Protein AF-A0A920NB60-F1 (afdb_monomer_lite)

Foldseek 3Di:
DDPVVVVVVVVVVVVVDDPVNVVPDQDPVNVVVCVVVPDDDDPLVDDPVLVVVLVVQVVPDPDDPVVCSCVSRVSVVSD

Structure (mmCIF, N/CA/C/O backbone):
data_AF-A0A920NB60-F1
#
_entry.id   AF-A0A920NB60-F1
#
loop_
_atom_site.group_PDB
_atom_site.id
_atom_site.type_symbol
_atom_site.label_atom_id
_atom_site.label_alt_id
_atom_site.label_comp_id
_atom_site.label_asym_id
_atom_site.label_entity_id
_atom_site.label_seq_id
_atom_site.pdbx_PDB_ins_code
_atom_site.Cartn_x
_atom_site.Cartn_y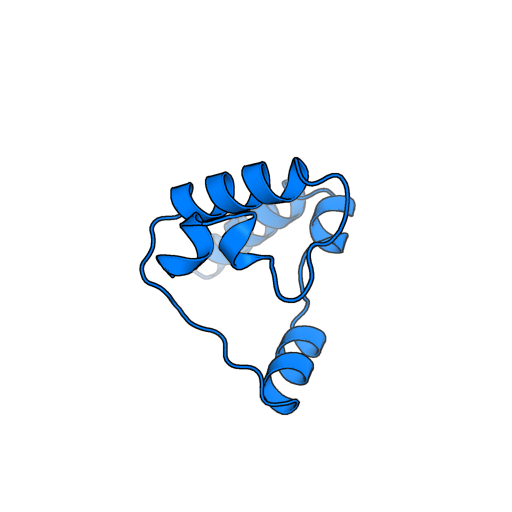
_atom_site.Cartn_z
_atom_site.occupancy
_atom_site.B_iso_or_equiv
_atom_site.auth_seq_id
_atom_site.auth_comp_id
_atom_site.auth_asym_id
_atom_site.auth_atom_id
_atom_site.pdbx_PDB_model_num
ATOM 1 N N . MET A 1 1 ? 10.337 31.002 -15.098 1.00 50.78 1 MET A N 1
ATOM 2 C CA . MET A 1 1 ? 10.805 30.120 -14.011 1.00 50.78 1 MET A CA 1
ATOM 3 C C . MET A 1 1 ? 12.085 29.510 -14.535 1.00 50.78 1 MET A C 1
ATOM 5 O O . MET A 1 1 ? 12.022 28.770 -15.507 1.00 50.78 1 MET A O 1
ATOM 9 N N . ASP A 1 2 ? 13.227 29.967 -14.027 1.00 53.91 2 ASP A N 1
ATOM 10 C CA . ASP A 1 2 ? 14.522 29.753 -14.681 1.00 53.91 2 ASP A CA 1
ATOM 11 C C . ASP A 1 2 ? 15.153 28.425 -14.252 1.00 53.91 2 ASP A C 1
ATOM 13 O O . ASP A 1 2 ? 14.917 27.944 -13.144 1.00 53.91 2 ASP A O 1
ATOM 17 N N . ILE A 1 3 ? 15.978 27.847 -15.129 1.00 57.66 3 ILE A N 1
ATOM 18 C CA . ILE A 1 3 ? 16.648 26.539 -14.972 1.00 57.66 3 ILE A CA 1
ATOM 19 C C . ILE A 1 3 ? 17.400 26.428 -13.631 1.00 57.66 3 ILE A C 1
ATOM 21 O O . ILE A 1 3 ? 17.425 25.370 -13.008 1.00 57.66 3 ILE A O 1
ATOM 25 N N . ILE A 1 4 ? 17.934 27.547 -13.138 1.00 58.62 4 ILE A N 1
ATOM 26 C CA . ILE A 1 4 ? 18.645 27.643 -11.855 1.00 58.62 4 ILE A CA 1
ATOM 27 C C . ILE A 1 4 ? 17.717 27.330 -10.667 1.00 58.62 4 ILE A C 1
ATOM 29 O O . ILE A 1 4 ? 18.138 26.706 -9.695 1.00 58.62 4 ILE A O 1
ATOM 33 N N . GLY A 1 5 ? 16.438 27.709 -10.755 1.00 53.22 5 GLY A N 1
ATOM 34 C CA . GLY A 1 5 ? 15.443 27.419 -9.722 1.00 53.22 5 GLY A CA 1
ATOM 35 C C . GLY A 1 5 ? 15.086 25.934 -9.641 1.00 53.22 5 GLY A C 1
ATOM 36 O O . GLY A 1 5 ? 14.898 25.420 -8.543 1.00 53.22 5 GLY A O 1
ATOM 37 N N . TYR A 1 6 ? 15.053 25.230 -10.778 1.00 56.69 6 TYR A N 1
ATOM 38 C CA . TYR A 1 6 ? 14.826 23.782 -10.804 1.00 56.69 6 TYR A CA 1
ATOM 39 C C . TYR A 1 6 ? 16.009 23.015 -10.214 1.00 56.69 6 TYR A C 1
ATOM 41 O O . TYR A 1 6 ? 15.802 22.149 -9.371 1.00 56.69 6 TYR A O 1
ATOM 49 N N . GLN A 1 7 ? 17.241 23.385 -10.579 1.00 55.44 7 GLN A N 1
ATOM 50 C CA . GLN A 1 7 ? 18.442 22.731 -10.054 1.00 55.44 7 GLN A CA 1
ATOM 51 C C . GLN A 1 7 ? 18.553 22.869 -8.527 1.00 55.44 7 GLN A C 1
ATOM 53 O O . GLN A 1 7 ? 18.854 21.899 -7.838 1.00 55.44 7 GLN A O 1
ATOM 58 N N . PHE A 1 8 ? 18.228 24.049 -7.990 1.00 59.59 8 PHE A N 1
ATOM 59 C CA . PHE A 1 8 ? 18.244 24.302 -6.547 1.00 59.59 8 PHE A CA 1
ATOM 60 C C . PHE A 1 8 ? 17.190 23.486 -5.784 1.00 59.59 8 PHE A C 1
ATOM 62 O O . PHE A 1 8 ? 17.438 23.024 -4.670 1.00 59.59 8 PHE A O 1
ATOM 69 N N . ILE A 1 9 ? 16.003 23.307 -6.373 1.00 60.44 9 ILE A N 1
ATOM 70 C CA . ILE A 1 9 ? 14.943 22.482 -5.787 1.00 60.44 9 ILE A CA 1
ATOM 71 C C . ILE A 1 9 ? 15.353 21.001 -5.804 1.00 60.44 9 ILE A C 1
ATOM 73 O O . ILE A 1 9 ? 15.171 20.325 -4.795 1.00 60.44 9 ILE A O 1
ATOM 77 N N . LEU A 1 10 ? 15.952 20.515 -6.895 1.00 56.59 10 LEU A N 1
ATOM 78 C CA . LEU A 1 10 ? 16.420 19.129 -7.013 1.00 56.59 10 LEU A CA 1
ATOM 79 C C . LEU A 1 10 ? 17.544 18.811 -6.016 1.00 56.59 10 LEU A C 1
ATOM 81 O O . LEU A 1 10 ? 17.439 17.827 -5.289 1.00 56.59 10 LEU A O 1
ATOM 85 N N . GLU A 1 11 ? 18.544 19.689 -5.878 1.00 62.47 11 GLU A N 1
ATOM 86 C CA . GLU A 1 11 ? 19.620 19.525 -4.883 1.00 62.47 11 GLU A CA 1
ATOM 87 C C . GLU A 1 11 ? 19.086 19.512 -3.443 1.00 62.47 11 GLU A C 1
ATOM 89 O O . GLU A 1 11 ? 19.563 18.755 -2.597 1.00 62.47 11 GLU A O 1
ATOM 94 N N . LYS A 1 12 ? 18.073 20.339 -3.150 1.00 58.72 12 LYS A N 1
ATOM 95 C CA . LYS A 1 12 ? 17.405 20.376 -1.840 1.00 58.72 12 LYS A CA 1
ATOM 96 C C . LYS A 1 12 ? 16.632 19.091 -1.549 1.00 58.72 12 LYS A C 1
ATOM 98 O O . LYS A 1 12 ? 16.630 18.660 -0.396 1.00 58.72 12 LYS A O 1
ATOM 103 N N . MET A 1 13 ? 15.990 18.498 -2.558 1.00 58.22 13 MET A N 1
ATOM 104 C CA . MET A 1 13 ? 15.292 17.219 -2.408 1.00 58.22 13 MET A CA 1
ATOM 105 C C . MET A 1 13 ? 16.284 16.068 -2.204 1.00 58.22 13 MET A C 1
ATOM 107 O O . MET A 1 13 ? 16.122 15.315 -1.243 1.00 58.22 13 MET A O 1
ATOM 111 N N . GLU A 1 14 ? 17.361 16.005 -2.998 1.00 59.19 14 GLU A N 1
ATOM 112 C CA . GLU A 1 14 ? 18.434 15.008 -2.847 1.00 59.19 14 GLU A CA 1
ATOM 113 C C . GLU A 1 14 ? 19.098 15.062 -1.465 1.00 59.19 14 GLU A C 1
ATOM 115 O O . GLU A 1 14 ? 19.343 14.023 -0.861 1.00 59.19 14 GLU A O 1
ATOM 120 N N . HIS A 1 15 ? 19.339 16.260 -0.919 1.00 54.19 15 HIS A N 1
ATOM 121 C CA . HIS A 1 15 ? 19.924 16.410 0.421 1.00 54.19 15 HIS A CA 1
ATOM 122 C C . HIS A 1 15 ? 18.968 16.060 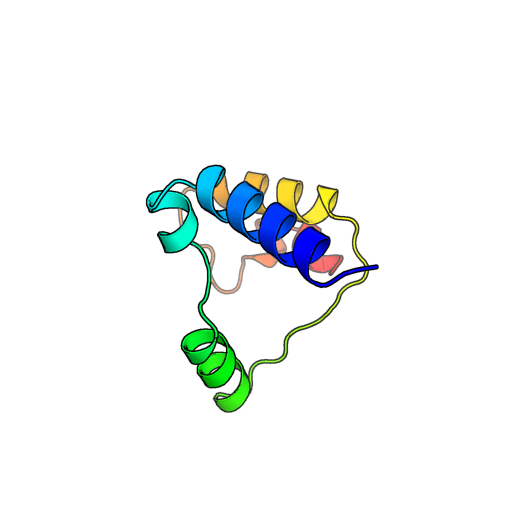1.571 1.00 54.19 15 HIS A C 1
ATOM 124 O O . HIS A 1 15 ? 19.423 15.853 2.697 1.00 54.19 15 HIS A O 1
ATOM 130 N N . SER A 1 16 ? 17.654 16.046 1.324 1.00 54.44 16 SER A N 1
ATOM 131 C CA . SER A 1 16 ? 16.640 15.768 2.352 1.00 54.44 16 SER A CA 1
ATOM 132 C C . SER A 1 16 ? 16.278 14.288 2.476 1.00 54.44 16 SER A C 1
ATOM 134 O O . SER A 1 16 ? 15.726 13.887 3.498 1.00 54.44 16 SER A O 1
ATOM 136 N N . MET A 1 17 ? 16.617 13.481 1.469 1.00 48.34 17 MET A N 1
ATOM 137 C CA . MET A 1 17 ? 16.343 12.049 1.443 1.00 48.34 17 MET A CA 1
ATOM 138 C C . MET A 1 17 ? 17.613 11.279 1.784 1.00 48.34 17 MET A C 1
ATOM 140 O O . MET A 1 17 ? 18.624 11.362 1.086 1.00 48.34 17 MET A O 1
ATOM 144 N N . THR A 1 18 ? 17.580 10.511 2.869 1.00 50.19 18 THR A N 1
ATOM 145 C CA . THR A 1 18 ? 18.691 9.618 3.198 1.00 50.19 18 THR A CA 1
ATOM 146 C C . THR A 1 18 ? 18.703 8.449 2.213 1.00 50.19 18 THR A C 1
ATOM 148 O O . THR A 1 18 ? 17.669 8.070 1.677 1.00 50.19 18 THR A O 1
ATOM 151 N N . ASN A 1 19 ? 19.861 7.830 1.973 1.00 49.03 19 ASN A N 1
ATOM 152 C CA . ASN A 1 19 ? 20.008 6.717 1.017 1.00 49.03 19 ASN A CA 1
ATOM 153 C C . ASN A 1 19 ? 19.053 5.527 1.302 1.00 49.03 19 ASN A C 1
ATOM 155 O O . ASN A 1 19 ? 18.745 4.748 0.412 1.00 49.03 19 ASN A O 1
ATOM 159 N N . LYS A 1 20 ? 18.533 5.418 2.536 1.00 48.94 20 LYS A N 1
ATOM 160 C CA . LYS A 1 20 ? 17.494 4.448 2.922 1.00 48.94 20 LYS A CA 1
ATOM 161 C C . LYS A 1 20 ? 16.100 4.776 2.386 1.00 48.94 20 LYS A C 1
ATOM 163 O O . LYS A 1 20 ? 15.316 3.863 2.166 1.00 48.94 20 LYS A O 1
ATOM 168 N N . ASP A 1 21 ? 15.782 6.049 2.175 1.00 48.12 21 ASP A N 1
ATOM 169 C CA . ASP A 1 21 ? 14.473 6.474 1.667 1.00 48.12 21 ASP A CA 1
ATOM 170 C C . ASP A 1 21 ? 14.335 6.165 0.164 1.00 48.12 21 ASP A C 1
ATOM 172 O O . ASP A 1 21 ? 13.236 5.926 -0.331 1.00 48.12 21 ASP A O 1
ATOM 176 N N . TRP A 1 22 ? 15.466 6.081 -0.548 1.00 47.62 22 TRP A N 1
ATOM 177 C CA . TRP A 1 22 ? 15.543 5.646 -1.946 1.00 47.62 22 TRP A CA 1
ATOM 178 C C . TRP A 1 22 ? 15.356 4.133 -2.117 1.00 47.62 22 TRP A C 1
ATOM 180 O O . TRP A 1 22 ? 14.895 3.704 -3.170 1.00 47.62 22 TRP A O 1
ATOM 190 N N . GLU A 1 23 ? 15.649 3.318 -1.095 1.00 50.12 23 GLU A N 1
ATOM 191 C CA . GLU A 1 23 ? 15.448 1.857 -1.152 1.00 50.12 23 GLU A CA 1
ATOM 192 C C . GLU A 1 23 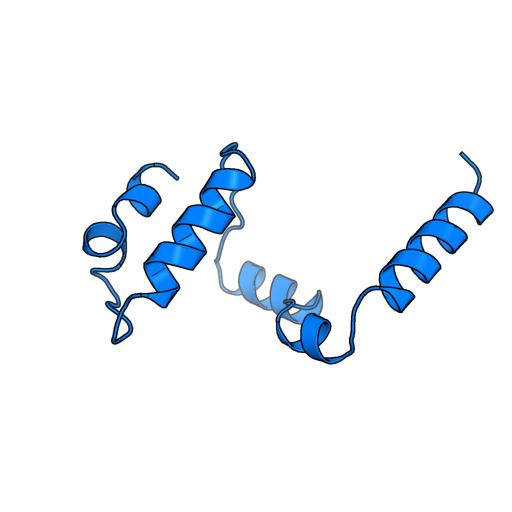? 13.961 1.455 -1.218 1.00 50.12 23 GLU A C 1
ATOM 194 O O . GLU A 1 23 ? 13.650 0.308 -1.535 1.00 50.12 23 GLU A O 1
ATOM 199 N N . ILE A 1 24 ? 13.040 2.383 -0.930 1.00 53.19 24 ILE A N 1
ATOM 200 C CA . ILE A 1 24 ? 11.586 2.146 -0.908 1.00 53.19 24 ILE A CA 1
ATOM 201 C C . ILE A 1 24 ? 10.907 2.694 -2.181 1.00 53.19 24 ILE A C 1
ATOM 203 O O . ILE A 1 24 ? 9.733 2.416 -2.431 1.00 53.19 24 ILE A O 1
ATOM 207 N N . LEU A 1 25 ? 11.627 3.450 -3.016 1.00 62.47 25 LEU A N 1
ATOM 208 C CA . LEU A 1 25 ? 11.082 4.036 -4.240 1.00 62.47 25 LEU A CA 1
ATOM 209 C C . LEU A 1 25 ? 11.284 3.103 -5.435 1.00 62.47 25 LEU A C 1
ATOM 211 O O . LEU A 1 25 ? 12.371 2.578 -5.668 1.00 62.47 25 LEU A O 1
ATOM 215 N N . ILE A 1 26 ? 10.221 2.926 -6.216 1.00 72.25 26 ILE A N 1
ATOM 216 C CA . ILE A 1 26 ? 10.289 2.206 -7.485 1.00 72.25 26 ILE A CA 1
ATOM 217 C C . ILE A 1 26 ? 10.989 3.118 -8.497 1.00 72.25 26 ILE A C 1
ATOM 219 O O . ILE A 1 26 ? 10.498 4.210 -8.782 1.00 72.25 26 ILE A O 1
ATOM 223 N N . ILE A 1 27 ? 12.132 2.683 -9.029 1.00 81.50 27 ILE A N 1
ATOM 224 C CA . ILE A 1 27 ? 12.874 3.438 -10.053 1.00 81.50 27 ILE A CA 1
ATOM 225 C C . ILE A 1 27 ? 12.224 3.295 -11.439 1.00 81.50 27 ILE A C 1
ATOM 227 O O . ILE A 1 27 ? 11.468 2.352 -11.680 1.00 81.50 27 ILE A O 1
ATOM 231 N N . ASP A 1 28 ? 12.556 4.192 -12.371 1.00 79.56 28 ASP A N 1
ATOM 232 C CA . ASP A 1 28 ? 11.943 4.272 -13.709 1.00 79.56 28 ASP A CA 1
ATOM 233 C C . ASP A 1 28 ? 11.909 2.928 -14.454 1.00 79.56 28 ASP A C 1
ATOM 235 O O . ASP A 1 28 ? 10.868 2.537 -14.984 1.00 79.56 28 ASP A O 1
ATOM 239 N N . ASP A 1 29 ? 13.011 2.174 -14.434 1.00 82.81 29 ASP A N 1
ATOM 240 C CA . ASP A 1 29 ? 13.093 0.864 -15.092 1.00 82.81 29 ASP A CA 1
ATOM 241 C C . ASP A 1 29 ? 12.129 -0.162 -14.472 1.00 82.81 29 ASP A C 1
ATOM 243 O O . ASP A 1 29 ? 11.512 -0.969 -15.172 1.00 82.81 29 ASP A O 1
ATOM 247 N N . GLN A 1 30 ? 11.955 -0.119 -13.150 1.00 81.25 30 GLN A N 1
ATOM 248 C CA . GLN A 1 30 ? 11.022 -0.993 -12.440 1.00 81.25 30 GLN A CA 1
ATOM 249 C C . GLN A 1 30 ? 9.568 -0.585 -12.711 1.00 81.25 30 GLN A C 1
ATOM 251 O O . GLN A 1 30 ? 8.719 -1.458 -12.906 1.00 81.25 30 GLN A O 1
ATOM 256 N N . MET A 1 31 ? 9.285 0.721 -12.796 1.00 82.06 31 MET A N 1
ATOM 257 C CA . MET A 1 31 ? 7.974 1.238 -13.201 1.00 82.06 31 MET A CA 1
ATOM 258 C C . MET A 1 31 ? 7.627 0.834 -14.637 1.00 82.06 31 MET A C 1
ATOM 260 O O . MET A 1 31 ? 6.515 0.369 -14.897 1.00 82.06 31 MET A O 1
ATOM 264 N N . ALA A 1 32 ? 8.577 0.943 -15.567 1.00 80.94 32 ALA A N 1
ATOM 265 C CA . ALA A 1 32 ? 8.390 0.522 -16.952 1.00 80.94 32 ALA A CA 1
ATOM 266 C C . ALA A 1 32 ? 8.090 -0.981 -17.045 1.00 80.94 32 ALA A C 1
ATOM 268 O O . ALA A 1 32 ? 7.144 -1.384 -17.726 1.00 80.94 32 ALA A O 1
ATOM 269 N N . GLN A 1 33 ? 8.835 -1.811 -16.308 1.00 82.56 33 GLN A N 1
ATOM 270 C CA . GLN A 1 33 ? 8.597 -3.254 -16.271 1.00 82.56 33 GLN A CA 1
ATOM 271 C C . GLN A 1 33 ? 7.226 -3.603 -15.673 1.00 82.56 33 GLN A C 1
ATOM 273 O O . GLN A 1 33 ? 6.560 -4.521 -16.158 1.00 82.56 33 GLN A O 1
ATOM 278 N N . PHE A 1 34 ? 6.785 -2.869 -14.648 1.00 82.56 34 PHE A N 1
ATOM 279 C CA . PHE A 1 34 ? 5.458 -3.021 -14.054 1.00 82.56 34 PHE A CA 1
ATOM 280 C C . PHE A 1 34 ? 4.356 -2.749 -15.090 1.00 82.56 34 PHE A C 1
ATOM 282 O O . PHE A 1 34 ? 3.474 -3.581 -15.283 1.00 82.56 34 PHE A O 1
ATOM 289 N N . ILE A 1 35 ? 4.457 -1.654 -15.847 1.00 80.81 35 ILE A N 1
ATOM 290 C CA . ILE A 1 35 ? 3.475 -1.314 -16.890 1.00 80.81 35 ILE A CA 1
ATOM 291 C C . ILE A 1 35 ? 3.481 -2.343 -18.032 1.00 80.81 35 ILE A C 1
ATOM 293 O O . ILE A 1 35 ? 2.423 -2.824 -18.440 1.00 80.81 35 ILE A O 1
ATOM 297 N N . ILE A 1 36 ? 4.663 -2.723 -18.536 1.00 87.94 36 ILE A N 1
ATOM 298 C CA . ILE A 1 36 ? 4.809 -3.690 -19.644 1.00 87.94 36 ILE A CA 1
ATOM 299 C C . ILE A 1 36 ? 4.199 -5.052 -19.288 1.00 87.94 36 ILE A C 1
ATOM 301 O O . ILE A 1 36 ? 3.615 -5.711 -20.148 1.00 87.94 36 ILE A O 1
ATOM 305 N N . ASN A 1 37 ? 4.281 -5.455 -18.018 1.00 88.00 37 ASN A N 1
ATOM 306 C CA . ASN A 1 37 ? 3.694 -6.702 -17.525 1.00 88.00 37 ASN A CA 1
ATOM 307 C C . ASN A 1 37 ? 2.160 -6.646 -17.362 1.00 88.00 37 ASN A C 1
ATOM 309 O O . ASN A 1 37 ? 1.569 -7.605 -16.865 1.00 88.00 37 ASN A O 1
ATOM 313 N N . GLY A 1 38 ? 1.510 -5.563 -17.800 1.00 77.12 38 GLY A N 1
ATOM 314 C CA . GLY A 1 38 ? 0.053 -5.441 -17.864 1.00 77.12 38 GLY A CA 1
ATOM 315 C C . GLY A 1 38 ? -0.589 -4.792 -16.640 1.00 77.12 38 GLY A C 1
ATOM 316 O O . GLY A 1 38 ? -1.811 -4.844 -16.508 1.00 77.12 38 GLY A O 1
ATOM 317 N N . TYR A 1 39 ? 0.200 -4.181 -15.754 1.00 80.00 39 TYR A N 1
ATOM 318 C CA . TYR A 1 39 ? -0.327 -3.441 -14.611 1.00 80.00 39 TYR A CA 1
ATOM 319 C C . TYR A 1 39 ? -0.588 -1.974 -14.978 1.00 80.00 39 TYR A C 1
ATOM 321 O O . TYR A 1 39 ? 0.167 -1.352 -15.723 1.00 80.00 39 TYR A O 1
ATOM 329 N N . MET A 1 40 ? -1.669 -1.407 -14.443 1.00 76.94 40 MET A N 1
ATOM 330 C CA . MET A 1 40 ? -2.078 -0.022 -14.683 1.00 76.94 40 MET A CA 1
ATOM 331 C C . MET A 1 40 ? -1.852 0.815 -13.424 1.00 76.94 40 MET A C 1
ATOM 333 O O . MET A 1 40 ? -2.203 0.389 -12.326 1.00 76.94 40 MET A O 1
ATOM 337 N N . ILE A 1 41 ? -1.298 2.015 -13.589 1.00 75.75 41 ILE A N 1
ATOM 338 C CA . ILE A 1 41 ? -1.251 3.020 -12.525 1.00 75.75 41 ILE A CA 1
ATOM 339 C C . ILE A 1 41 ? -2.552 3.809 -12.596 1.00 75.75 41 ILE A C 1
ATOM 341 O O . ILE A 1 41 ? -2.884 4.359 -13.647 1.00 75.75 41 ILE A O 1
ATOM 345 N N . LEU A 1 42 ? -3.279 3.856 -11.486 1.00 73.00 42 LEU A N 1
ATOM 346 C CA . LEU A 1 42 ? -4.518 4.612 -11.372 1.00 73.00 42 LEU A CA 1
ATOM 347 C C . LEU A 1 42 ? -4.279 5.840 -10.503 1.00 73.00 42 LEU A C 1
ATOM 349 O O . LEU A 1 42 ? -3.821 5.728 -9.368 1.00 73.00 42 LEU A O 1
ATOM 353 N N . GLU A 1 43 ? -4.617 7.008 -11.038 1.00 73.56 43 GLU A N 1
ATOM 354 C CA . GLU A 1 43 ? -4.786 8.207 -10.231 1.00 73.56 43 GLU A CA 1
ATOM 355 C C . GLU A 1 43 ? -6.216 8.207 -9.694 1.00 73.56 43 GLU A C 1
ATOM 357 O O . GLU A 1 43 ? -7.188 8.389 -10.423 1.00 73.56 43 GLU A O 1
ATOM 362 N N . THR A 1 44 ? -6.342 7.919 -8.408 1.00 72.62 44 THR A N 1
ATOM 363 C CA . THR A 1 44 ? -7.614 7.554 -7.776 1.00 72.62 44 THR A CA 1
ATOM 364 C C . THR A 1 44 ? -8.375 8.768 -7.243 1.00 72.62 44 THR A C 1
ATOM 366 O O . THR A 1 44 ? -9.501 8.644 -6.772 1.00 72.62 44 THR A O 1
ATOM 369 N N . GLY A 1 45 ? -7.778 9.966 -7.304 1.00 72.94 45 GLY A N 1
ATOM 370 C CA . GLY A 1 45 ? -8.384 11.218 -6.839 1.00 72.94 45 GLY A CA 1
ATOM 371 C C . GLY A 1 45 ? -8.591 11.306 -5.321 1.00 72.94 45 GLY A C 1
ATOM 372 O O . GLY A 1 45 ? -9.047 12.339 -4.828 1.00 72.94 45 GLY A O 1
ATOM 373 N N . VAL A 1 46 ? -8.247 10.257 -4.568 1.00 75.19 46 VAL A N 1
ATOM 374 C CA . VAL A 1 46 ? -8.262 10.268 -3.104 1.00 75.19 46 VAL A CA 1
ATOM 375 C C . VAL A 1 46 ? -7.128 11.135 -2.567 1.00 75.19 46 VAL A C 1
ATOM 377 O O . VAL A 1 46 ? -6.003 11.128 -3.066 1.00 75.19 46 VAL A O 1
ATOM 380 N N . GLY A 1 47 ? -7.446 11.921 -1.538 1.00 76.00 47 GLY A N 1
ATOM 381 C CA . GLY A 1 47 ? -6.495 12.845 -0.933 1.00 76.00 47 GLY A CA 1
ATOM 382 C C . GLY A 1 47 ? -5.296 12.126 -0.294 1.00 76.00 47 GLY A C 1
ATOM 383 O O . GLY A 1 47 ? -5.419 10.977 0.133 1.00 76.00 47 GLY A O 1
ATOM 384 N N . PRO A 1 48 ? -4.148 12.810 -0.142 1.00 72.12 48 PRO A N 1
ATOM 385 C CA . PRO A 1 48 ? -2.903 12.205 0.348 1.00 72.12 48 PRO A CA 1
ATOM 386 C C . PRO A 1 48 ? -3.039 11.552 1.735 1.00 72.12 48 PRO A C 1
ATOM 388 O O . PRO A 1 48 ? -2.377 10.561 2.030 1.00 72.12 48 PRO A O 1
ATOM 391 N N . THR A 1 49 ? -3.957 12.050 2.566 1.00 77.69 49 THR A N 1
ATOM 392 C CA . THR A 1 49 ? -4.238 11.527 3.912 1.00 77.69 49 THR A CA 1
ATOM 393 C C . THR A 1 49 ? -4.803 10.099 3.905 1.00 77.69 49 THR A C 1
ATOM 395 O O . THR A 1 49 ? -4.625 9.355 4.873 1.00 77.69 49 THR A O 1
ATOM 398 N N . ILE A 1 50 ? -5.469 9.683 2.819 1.00 79.50 50 ILE A N 1
ATOM 399 C CA . ILE A 1 50 ? -5.996 8.317 2.682 1.00 79.50 50 ILE A CA 1
ATOM 400 C C . ILE A 1 50 ? -4.848 7.315 2.546 1.00 79.50 50 ILE A C 1
ATOM 402 O O . ILE A 1 50 ? -4.864 6.294 3.232 1.00 79.50 50 ILE A O 1
ATOM 406 N N . ASN A 1 51 ? -3.807 7.638 1.773 1.00 78.19 51 ASN A N 1
ATOM 407 C CA . ASN A 1 51 ? -2.637 6.769 1.613 1.00 78.19 51 ASN A CA 1
ATOM 408 C C . ASN A 1 51 ? -1.928 6.520 2.949 1.00 78.19 51 ASN A C 1
ATOM 410 O O . ASN A 1 51 ? -1.642 5.375 3.295 1.00 78.19 51 ASN A O 1
ATOM 414 N N . GLU A 1 52 ? -1.704 7.576 3.737 1.00 82.56 52 GLU A N 1
ATOM 415 C CA . GLU A 1 52 ? -1.095 7.466 5.070 1.00 82.56 52 GLU A CA 1
ATOM 416 C C . GLU A 1 52 ? -1.921 6.568 6.002 1.00 82.56 52 GLU A C 1
ATOM 418 O O . GLU A 1 52 ? -1.378 5.744 6.743 1.00 82.56 52 GLU A O 1
ATOM 423 N N . THR A 1 53 ? -3.247 6.697 5.934 1.00 85.69 53 THR A N 1
ATOM 424 C CA . THR A 1 53 ? -4.175 5.897 6.740 1.00 85.69 53 THR A CA 1
ATOM 425 C C . THR A 1 53 ? -4.141 4.426 6.328 1.00 85.69 53 THR A C 1
ATOM 427 O O . THR A 1 53 ? -4.021 3.557 7.191 1.00 85.69 53 THR A O 1
ATOM 430 N N . ILE A 1 54 ? -4.169 4.133 5.025 1.00 84.31 54 ILE A N 1
ATOM 431 C CA . ILE A 1 54 ? -4.087 2.764 4.491 1.00 84.31 54 ILE A CA 1
ATOM 432 C C . ILE A 1 54 ? -2.779 2.096 4.901 1.00 84.31 54 ILE A C 1
ATOM 434 O O . ILE A 1 54 ? -2.800 0.976 5.409 1.00 84.31 54 ILE A O 1
ATOM 438 N N . ILE A 1 55 ? -1.647 2.787 4.740 1.00 84.12 55 ILE A N 1
ATOM 439 C CA . ILE A 1 55 ? -0.329 2.269 5.131 1.00 84.12 55 ILE A CA 1
ATOM 440 C C . ILE A 1 55 ? -0.303 1.958 6.631 1.00 84.12 55 ILE A C 1
ATOM 442 O O . ILE A 1 55 ? 0.195 0.909 7.044 1.00 84.12 55 ILE A O 1
ATOM 446 N N . LYS A 1 56 ? -0.877 2.836 7.463 1.00 86.00 56 LYS A N 1
ATOM 447 C CA . LYS A 1 56 ? -0.962 2.615 8.910 1.00 86.00 56 LYS A CA 1
ATOM 448 C C . LYS A 1 56 ? -1.780 1.374 9.263 1.00 86.00 56 LYS A C 1
ATOM 450 O O . LYS A 1 56 ? -1.391 0.665 10.185 1.00 86.00 56 LYS A O 1
ATOM 455 N N . GLU A 1 57 ? -2.887 1.113 8.572 1.00 86.81 57 GLU A N 1
ATOM 456 C CA . GLU A 1 57 ? -3.683 -0.101 8.795 1.00 86.81 57 GLU A CA 1
ATOM 457 C C . GLU A 1 57 ? -2.966 -1.359 8.287 1.00 86.81 57 GLU A C 1
ATOM 459 O O . GLU A 1 57 ? -2.917 -2.354 9.006 1.00 86.81 57 GLU A O 1
ATOM 464 N N . LEU A 1 58 ? -2.324 -1.302 7.114 1.00 85.25 58 LEU A N 1
ATOM 465 C CA . LEU A 1 58 ? -1.527 -2.414 6.581 1.00 85.25 58 LEU A CA 1
ATOM 466 C C . LEU A 1 58 ? -0.383 -2.810 7.527 1.00 85.25 58 LEU A C 1
ATOM 468 O O . LEU A 1 58 ? -0.157 -3.995 7.753 1.00 85.25 58 LEU A O 1
ATOM 472 N N . ASN A 1 59 ? 0.289 -1.832 8.142 1.00 87.06 59 ASN A N 1
ATOM 473 C CA . ASN A 1 59 ? 1.385 -2.072 9.087 1.00 87.06 59 ASN A CA 1
ATOM 474 C C . ASN A 1 59 ? 0.945 -2.691 10.424 1.00 87.06 59 ASN A C 1
ATOM 476 O O . ASN A 1 59 ? 1.798 -3.130 11.194 1.00 87.06 59 ASN A O 1
ATOM 480 N N . LYS A 1 60 ? -0.358 -2.713 10.732 1.00 89.06 60 LYS A N 1
ATOM 481 C CA . LYS A 1 60 ? -0.890 -3.400 11.922 1.00 89.06 60 LYS A CA 1
ATOM 482 C C . LYS A 1 60 ? -1.172 -4.879 11.675 1.00 89.06 60 LYS A C 1
ATOM 484 O O . LYS A 1 60 ? -1.484 -5.586 12.628 1.00 89.06 60 LYS A O 1
ATOM 489 N N . LEU A 1 61 ? -1.139 -5.333 10.422 1.00 86.19 61 LEU A N 1
ATOM 490 C CA . LEU A 1 61 ? -1.438 -6.719 10.097 1.00 86.19 61 LEU A CA 1
ATOM 491 C C . LEU A 1 61 ? -0.253 -7.607 10.483 1.00 86.19 61 LEU A C 1
ATOM 493 O O . LEU A 1 61 ? 0.865 -7.406 10.015 1.00 86.19 61 LEU A O 1
ATOM 497 N N . ASP A 1 6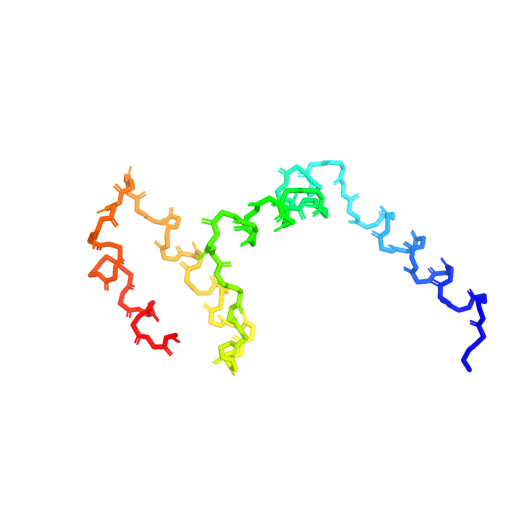2 ? -0.521 -8.635 11.288 1.00 85.12 62 ASP A N 1
ATOM 498 C CA . ASP A 1 62 ? 0.496 -9.602 11.725 1.00 85.12 62 ASP A CA 1
ATOM 499 C C . ASP A 1 62 ? 1.096 -10.405 10.552 1.00 85.12 62 ASP A C 1
ATOM 501 O O . ASP A 1 62 ? 2.186 -10.968 10.654 1.00 85.12 62 ASP A O 1
ATOM 505 N N . SER A 1 63 ? 0.375 -10.497 9.429 1.00 84.38 63 SER A N 1
ATOM 506 C CA . SER A 1 63 ? 0.814 -11.192 8.217 1.00 84.38 63 SER A CA 1
ATOM 507 C C . SER A 1 63 ? 0.109 -10.655 6.968 1.00 84.38 63 SER A C 1
ATOM 509 O O . SER A 1 63 ? -0.919 -9.989 7.062 1.00 84.38 63 SER A O 1
ATOM 511 N N . ASN A 1 64 ? 0.656 -10.955 5.784 1.00 82.50 64 ASN A N 1
ATOM 512 C CA . ASN A 1 64 ? 0.070 -10.542 4.509 1.00 82.50 64 ASN A CA 1
ATOM 513 C C . ASN A 1 64 ? -1.260 -11.294 4.248 1.00 82.50 64 ASN A C 1
ATOM 515 O O . ASN A 1 64 ? -1.220 -12.514 4.047 1.00 82.50 64 ASN A O 1
ATOM 519 N N . PRO A 1 65 ? -2.412 -10.593 4.187 1.00 82.44 65 PRO A N 1
ATOM 520 C CA . PRO A 1 65 ? -3.736 -11.204 4.036 1.00 82.44 65 PRO A CA 1
ATOM 521 C C . PRO A 1 65 ? -4.039 -11.697 2.611 1.00 82.44 65 PRO A C 1
ATOM 523 O O . PRO A 1 65 ? -5.099 -12.285 2.386 1.00 82.44 65 PRO A O 1
ATOM 526 N N . ARG A 1 66 ? -3.126 -11.485 1.649 1.00 83.56 66 ARG A N 1
ATOM 527 C CA . ARG A 1 66 ? -3.288 -11.843 0.231 1.00 83.56 66 ARG A CA 1
ATOM 528 C C . ARG A 1 66 ? -4.615 -11.304 -0.314 1.00 83.56 66 ARG A C 1
ATOM 530 O O . ARG A 1 66 ? -4.876 -10.109 -0.220 1.00 83.56 66 ARG A O 1
ATOM 537 N N . ASP A 1 67 ? -5.469 -12.183 -0.823 1.00 83.38 67 ASP A N 1
ATOM 538 C CA . ASP A 1 67 ? -6.738 -11.843 -1.465 1.00 83.38 67 ASP A CA 1
ATOM 539 C C . ASP A 1 67 ? -7.757 -11.221 -0.492 1.00 83.38 67 ASP A C 1
ATOM 541 O O . ASP A 1 67 ? -8.705 -10.574 -0.923 1.00 83.38 67 ASP A O 1
ATOM 545 N N . LEU A 1 68 ? -7.548 -11.358 0.824 1.00 84.81 68 LEU A N 1
ATOM 546 C CA . LEU A 1 68 ? -8.408 -10.781 1.864 1.00 84.81 68 LEU A CA 1
ATOM 547 C C . LEU A 1 68 ? -7.971 -9.370 2.288 1.00 84.81 68 LEU A C 1
ATOM 549 O O . LEU A 1 68 ? -8.437 -8.853 3.309 1.00 84.81 68 LEU A O 1
ATOM 553 N N . VAL A 1 69 ? -7.066 -8.729 1.538 1.00 83.56 69 VAL A N 1
ATOM 554 C CA . VAL A 1 69 ? -6.533 -7.401 1.882 1.00 83.56 69 VAL A CA 1
ATOM 555 C C . VAL A 1 69 ? -7.628 -6.340 1.980 1.00 83.56 69 VAL A C 1
ATOM 557 O O . VAL A 1 69 ? -7.590 -5.520 2.889 1.00 83.56 69 VAL A O 1
ATOM 560 N N . THR A 1 70 ? -8.662 -6.401 1.140 1.00 86.62 70 THR A N 1
ATOM 561 C CA . THR A 1 70 ? -9.792 -5.459 1.188 1.00 86.62 70 THR A CA 1
ATOM 562 C C . THR A 1 70 ? -10.761 -5.730 2.338 1.00 86.62 70 THR A C 1
ATOM 564 O O . THR A 1 70 ? -11.548 -4.859 2.694 1.00 86.62 70 THR A O 1
ATOM 567 N N . ASP A 1 71 ? -10.744 -6.929 2.921 1.00 87.00 71 ASP A N 1
ATOM 568 C CA . ASP A 1 71 ? -11.525 -7.235 4.126 1.00 87.00 71 ASP A CA 1
ATOM 569 C C . ASP A 1 71 ? -10.745 -6.873 5.394 1.00 87.00 71 ASP A C 1
ATOM 571 O O . ASP A 1 71 ? -11.333 -6.434 6.380 1.00 87.00 71 ASP A O 1
ATOM 575 N N . SER A 1 72 ? -9.416 -6.997 5.335 1.00 85.56 72 SER A N 1
ATOM 576 C CA . SER A 1 72 ? -8.494 -6.640 6.421 1.00 85.56 72 SER A CA 1
ATOM 577 C C . SER A 1 72 ? -8.232 -5.131 6.500 1.00 85.56 72 SER A C 1
ATOM 579 O O . SER A 1 72 ? -8.042 -4.596 7.588 1.00 85.56 72 SER A O 1
ATOM 581 N N . VAL A 1 73 ? -8.263 -4.433 5.361 1.00 88.06 73 VAL A N 1
ATOM 582 C CA . VAL A 1 73 ? -8.173 -2.970 5.246 1.00 88.06 73 VAL A CA 1
ATOM 583 C C . VAL A 1 73 ? -9.337 -2.476 4.377 1.00 88.06 73 VAL A C 1
ATOM 585 O O . VAL A 1 73 ? -9.171 -2.255 3.176 1.00 88.06 73 VAL A O 1
ATOM 588 N N . PRO A 1 74 ? -10.536 -2.289 4.966 1.00 87.25 74 PRO A N 1
ATOM 589 C CA . PRO A 1 74 ? -11.748 -1.909 4.233 1.00 87.25 74 PRO A CA 1
ATOM 590 C C . PRO A 1 74 ? -11.627 -0.623 3.416 1.00 87.25 74 PRO A C 1
ATOM 592 O O . PRO A 1 74 ? -12.283 -0.496 2.389 1.00 87.25 74 PRO A O 1
ATOM 595 N N . LEU A 1 75 ? -10.759 0.299 3.839 1.00 82.88 75 LEU A N 1
ATOM 596 C CA . LEU A 1 75 ? -10.514 1.572 3.160 1.00 82.88 75 LEU A CA 1
ATOM 597 C C . LEU A 1 75 ? -9.996 1.391 1.720 1.00 82.88 75 LEU A C 1
ATOM 599 O O . LEU A 1 75 ? -10.222 2.248 0.876 1.00 82.88 75 LEU A O 1
ATOM 603 N N . LEU A 1 76 ? -9.376 0.246 1.405 1.00 82.25 76 LEU A N 1
ATOM 604 C CA . LEU A 1 76 ? -8.974 -0.098 0.036 1.00 82.25 76 LEU A CA 1
ATOM 605 C C . LEU A 1 76 ? -10.160 -0.277 -0.926 1.00 82.25 76 LEU A C 1
ATOM 607 O O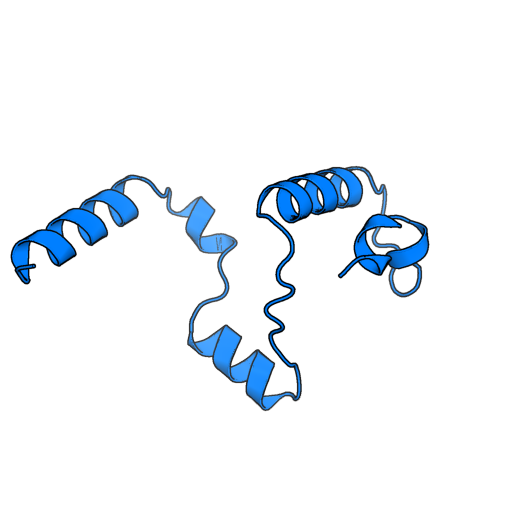 . LEU A 1 76 ? -9.947 -0.288 -2.130 1.00 82.25 76 LEU A O 1
ATOM 611 N N . LYS A 1 77 ? -11.393 -0.430 -0.423 1.00 83.88 77 LYS A N 1
ATOM 612 C CA . LYS A 1 77 ? -12.610 -0.518 -1.253 1.00 83.88 77 LYS A CA 1
ATOM 613 C C . LYS A 1 77 ? -13.098 0.848 -1.745 1.00 83.88 77 LYS A C 1
ATOM 615 O O . LYS A 1 77 ? -13.984 0.894 -2.591 1.00 83.88 77 LYS A O 1
ATOM 620 N N . GLU A 1 78 ? -12.580 1.937 -1.179 1.00 76.50 78 GLU A N 1
ATOM 621 C CA . GLU A 1 78 ? -12.955 3.315 -1.530 1.00 76.50 78 GLU A CA 1
ATOM 622 C C . GLU A 1 78 ? -12.058 3.917 -2.626 1.00 76.50 78 GLU A C 1
ATOM 624 O O . GLU A 1 78 ? -12.252 5.069 -3.013 1.00 76.50 78 GLU A O 1
ATOM 629 N N . ILE A 1 79 ? -11.083 3.137 -3.102 1.00 70.81 79 ILE A N 1
ATOM 630 C CA . ILE A 1 79 ? -10.112 3.471 -4.149 1.00 70.81 79 ILE A CA 1
ATOM 631 C C . ILE A 1 79 ? -10.530 2.788 -5.450 1.00 70.81 79 ILE A C 1
ATOM 633 O O . ILE A 1 79 ? -10.445 3.455 -6.506 1.00 70.81 79 ILE A O 1
#

Sequence (79 aa):
MDIIGYQFILEKMEHSMTNKDWEILIIDDQMAQFIINGYMILETGVGPTINETIIKELNKLDSNPRDLVTDSVPLLKEI

Radius of gyration: 17.05 Å; chains: 1; bounding box: 33×42×32 Å

Seconda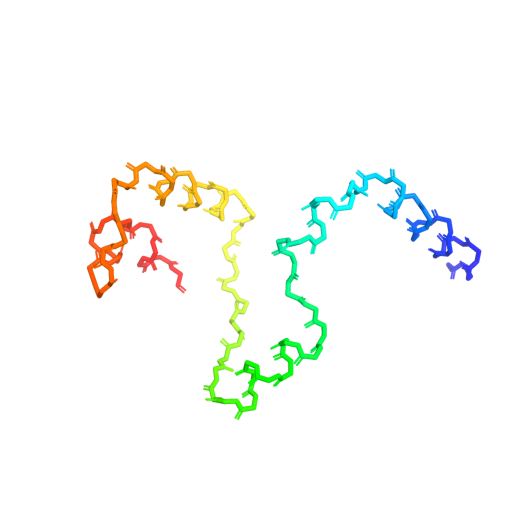ry structure (DSSP, 8-state):
--HHHHHHHHHHHHHHS-HHHHTTSPPHHHHHHHHHTT---------HHHHHHHHHHHTT-SS--GGGHHHHSGGGGG-

pLDDT: mean 73.02, std 13.33, range [47.62, 89.06]